Protein AF-A0A0B8P5G3-F1 (afdb_monomer_lite)

Radius of gyration: 13.11 Å; chains: 1; bounding box: 31×19×44 Å

Foldseek 3Di:
DPPVVVVVQVVVVCCLLVCCCVVPVVFDWDWDFDDDDPFWTWIWIDGPQFPDTFIAIATPDPDPVVNVVSSVRSNVRRVVRGDPPPD

Organism: NCBI:txid1481914

Structure (mmCIF, N/CA/C/O backbone):
data_AF-A0A0B8P5G3-F1
#
_entry.id   AF-A0A0B8P5G3-F1
#
loop_
_atom_site.group_PDB
_atom_site.id
_atom_site.type_symbol
_atom_site.label_atom_id
_atom_site.label_alt_id
_atom_site.label_comp_id
_atom_site.label_asym_id
_atom_site.label_entity_id
_atom_site.label_seq_id
_atom_site.pdbx_PDB_ins_code
_atom_site.Cartn_x
_atom_site.Cartn_y
_atom_site.Cartn_z
_atom_site.occupancy
_atom_site.B_iso_or_equiv
_atom_site.auth_seq_id
_atom_site.auth_comp_id
_atom_site.auth_asym_id
_atom_site.auth_atom_id
_atom_site.pdbx_PDB_model_num
ATOM 1 N N . MET A 1 1 ? 7.758 -0.498 -20.021 1.00 59.97 1 MET A N 1
ATOM 2 C CA . MET A 1 1 ? 7.558 -1.819 -19.402 1.00 59.97 1 MET A CA 1
ATOM 3 C C . MET A 1 1 ? 6.819 -2.723 -20.359 1.00 59.97 1 MET A C 1
ATOM 5 O O . MET A 1 1 ? 5.739 -2.358 -20.825 1.00 59.97 1 MET A O 1
ATOM 9 N N . ASN A 1 2 ? 7.390 -3.889 -20.633 1.00 71.12 2 ASN A N 1
ATOM 10 C CA . ASN A 1 2 ? 6.659 -5.001 -21.221 1.00 71.12 2 ASN A CA 1
ATOM 11 C C . ASN A 1 2 ? 5.555 -5.472 -20.262 1.00 71.12 2 ASN A C 1
ATOM 13 O O . ASN A 1 2 ? 5.611 -5.208 -19.061 1.00 71.12 2 ASN A O 1
ATOM 17 N N . LYS A 1 3 ? 4.539 -6.176 -20.784 1.00 69.31 3 LYS A N 1
ATOM 18 C CA . LYS A 1 3 ? 3.391 -6.646 -19.981 1.00 69.31 3 LYS A CA 1
ATOM 19 C C . LYS A 1 3 ? 3.837 -7.382 -18.709 1.00 69.31 3 LYS A C 1
ATOM 21 O O . LYS A 1 3 ? 3.310 -7.093 -17.645 1.00 69.31 3 LYS A O 1
ATOM 26 N N . ASN A 1 4 ? 4.860 -8.233 -18.810 1.00 75.75 4 ASN A N 1
ATOM 27 C CA . ASN A 1 4 ? 5.400 -9.004 -17.685 1.00 75.75 4 ASN A CA 1
ATOM 28 C C . ASN A 1 4 ? 5.986 -8.128 -16.565 1.00 75.75 4 ASN A C 1
ATOM 30 O O . ASN A 1 4 ? 5.749 -8.379 -15.390 1.00 75.75 4 ASN A O 1
ATOM 34 N N . GLU A 1 5 ? 6.706 -7.065 -16.926 1.00 72.50 5 GLU A N 1
ATOM 35 C CA . GLU A 1 5 ? 7.313 -6.144 -15.956 1.00 72.50 5 GLU A CA 1
ATOM 36 C C . GLU A 1 5 ? 6.256 -5.298 -15.240 1.00 72.50 5 GLU A C 1
ATOM 38 O O . GLU A 1 5 ? 6.417 -4.975 -14.067 1.00 72.50 5 GLU A O 1
ATOM 43 N N . LYS A 1 6 ? 5.150 -4.966 -15.925 1.00 73.81 6 LYS A N 1
ATOM 44 C CA . LYS A 1 6 ? 4.011 -4.297 -15.282 1.00 73.81 6 LYS A CA 1
ATOM 45 C C . LYS A 1 6 ? 3.348 -5.196 -14.242 1.00 73.81 6 LYS A C 1
ATOM 47 O O . LYS A 1 6 ? 3.067 -4.717 -13.153 1.00 73.81 6 LYS A O 1
ATOM 52 N N . TYR A 1 7 ? 3.119 -6.473 -14.563 1.00 78.12 7 TYR A N 1
ATOM 53 C CA . TYR A 1 7 ? 2.533 -7.434 -13.621 1.00 78.12 7 TYR A CA 1
ATOM 54 C C . TYR A 1 7 ? 3.395 -7.616 -12.372 1.00 78.12 7 TYR A C 1
ATOM 56 O O . TYR A 1 7 ? 2.886 -7.420 -11.274 1.00 78.12 7 TYR A O 1
ATOM 64 N N . ALA A 1 8 ? 4.699 -7.846 -12.541 1.00 81.31 8 ALA A N 1
ATOM 65 C CA . ALA A 1 8 ? 5.623 -7.964 -11.414 1.00 81.31 8 ALA A CA 1
ATOM 66 C C . ALA A 1 8 ? 5.633 -6.700 -10.534 1.00 81.31 8 ALA A C 1
ATOM 68 O O . ALA A 1 8 ? 5.641 -6.782 -9.309 1.00 81.31 8 ALA A O 1
ATOM 69 N N . ALA A 1 9 ? 5.578 -5.518 -11.153 1.00 81.88 9 ALA A N 1
ATOM 70 C CA . ALA A 1 9 ? 5.504 -4.263 -10.420 1.00 81.88 9 ALA A CA 1
ATOM 71 C C . ALA A 1 9 ? 4.181 -4.111 -9.645 1.00 81.88 9 ALA A C 1
ATOM 73 O O . ALA A 1 9 ? 4.197 -3.624 -8.514 1.00 81.88 9 ALA A O 1
ATOM 74 N N . TYR A 1 10 ? 3.046 -4.533 -10.219 1.00 85.31 10 TYR A N 1
ATOM 75 C CA . TYR A 1 10 ? 1.751 -4.525 -9.529 1.00 85.31 10 TYR A CA 1
ATOM 76 C C . TYR A 1 10 ? 1.742 -5.443 -8.315 1.00 85.31 10 TYR A C 1
ATOM 78 O O . TYR A 1 10 ? 1.318 -5.007 -7.248 1.00 85.31 10 TYR A O 1
ATOM 86 N N . GLU A 1 11 ? 2.204 -6.683 -8.475 1.00 86.19 11 GLU A N 1
ATOM 87 C CA . GLU A 1 11 ? 2.280 -7.648 -7.377 1.00 86.19 11 GLU A CA 1
ATOM 88 C C . GLU A 1 11 ? 3.164 -7.105 -6.259 1.00 86.19 11 GLU A C 1
ATOM 90 O O . GLU A 1 11 ? 2.703 -6.992 -5.128 1.00 86.19 11 GLU A O 1
ATOM 95 N N . TYR A 1 12 ? 4.351 -6.603 -6.604 1.00 86.12 12 TYR A N 1
ATOM 96 C CA . TYR A 1 12 ? 5.250 -5.973 -5.645 1.00 86.12 12 TYR A CA 1
ATOM 97 C C . TYR A 1 12 ? 4.598 -4.806 -4.883 1.00 86.12 12 TYR A C 1
ATOM 99 O O . TYR A 1 12 ? 4.717 -4.701 -3.662 1.00 86.12 12 TYR A O 1
ATOM 107 N N . ALA A 1 13 ? 3.890 -3.913 -5.582 1.00 87.81 13 ALA A N 1
ATOM 108 C CA . ALA A 1 13 ? 3.233 -2.776 -4.943 1.00 87.81 13 ALA A CA 1
ATOM 109 C C . ALA A 1 13 ? 2.092 -3.206 -4.010 1.00 87.81 13 ALA A C 1
ATOM 111 O O . ALA A 1 13 ? 1.920 -2.622 -2.939 1.00 87.81 13 ALA A O 1
ATOM 112 N N . LEU A 1 14 ? 1.320 -4.218 -4.408 1.00 90.44 14 LEU A N 1
ATOM 113 C CA . LEU A 1 14 ? 0.251 -4.783 -3.589 1.00 90.44 14 LEU A CA 1
ATOM 114 C C . LEU A 1 14 ? 0.807 -5.498 -2.359 1.00 90.44 14 LEU A C 1
ATOM 116 O O . LEU A 1 14 ? 0.308 -5.263 -1.262 1.00 90.44 14 LEU A O 1
ATOM 120 N N . GLU A 1 15 ? 1.854 -6.305 -2.521 1.00 89.94 15 GLU A N 1
ATOM 121 C CA . GLU A 1 15 ? 2.534 -6.985 -1.419 1.00 89.94 15 GLU A CA 1
ATOM 122 C C . GLU A 1 15 ? 3.122 -5.987 -0.430 1.00 89.94 15 GLU A C 1
ATOM 124 O O . GLU A 1 15 ? 2.903 -6.122 0.766 1.00 89.94 15 GLU A O 1
ATOM 129 N N . LEU A 1 16 ? 3.804 -4.940 -0.902 1.00 89.69 16 LEU A N 1
ATOM 130 C CA . LEU A 1 16 ? 4.422 -3.953 -0.019 1.00 89.69 16 LEU A CA 1
ATOM 131 C C . LEU A 1 16 ? 3.386 -3.176 0.801 1.00 89.69 16 LEU A C 1
ATOM 133 O O . LEU A 1 16 ? 3.581 -2.946 1.993 1.00 89.69 16 LEU A O 1
ATOM 137 N N . VAL A 1 17 ? 2.274 -2.773 0.181 1.00 90.25 17 VAL A N 1
ATOM 138 C CA . VAL A 1 17 ? 1.188 -2.089 0.897 1.00 90.25 17 VAL A CA 1
ATOM 139 C C . VAL A 1 17 ? 0.459 -3.064 1.828 1.00 90.25 17 VAL A C 1
ATOM 141 O O . VAL A 1 17 ? 0.138 -2.698 2.957 1.00 90.25 17 VAL A O 1
ATOM 144 N N . GLY A 1 18 ? 0.234 -4.304 1.389 1.00 89.75 18 GLY A N 1
ATOM 145 C CA . GLY A 1 18 ? -0.389 -5.357 2.190 1.00 89.75 18 GLY A CA 1
ATOM 146 C C . GLY A 1 18 ? 0.435 -5.736 3.420 1.00 89.75 18 GLY A C 1
ATOM 147 O O . GLY A 1 18 ? -0.124 -5.816 4.509 1.00 89.75 18 GLY A O 1
ATOM 148 N N . ASP A 1 19 ? 1.754 -5.872 3.269 1.00 90.38 19 ASP A N 1
ATOM 149 C CA . ASP A 1 19 ? 2.734 -6.135 4.330 1.00 90.38 19 ASP A CA 1
ATOM 150 C C . ASP A 1 19 ? 2.661 -5.066 5.423 1.00 90.38 19 ASP A C 1
ATOM 152 O O . ASP A 1 19 ? 2.477 -5.388 6.595 1.00 90.38 19 ASP A O 1
ATOM 156 N N . ILE A 1 20 ? 2.695 -3.784 5.042 1.00 89.75 20 ILE A N 1
ATOM 157 C CA . ILE A 1 20 ? 2.577 -2.665 5.990 1.00 89.75 20 ILE A CA 1
ATOM 158 C C . ILE A 1 20 ? 1.246 -2.742 6.745 1.00 89.75 20 ILE A C 1
ATOM 160 O O . ILE A 1 20 ? 1.202 -2.578 7.965 1.00 89.75 20 ILE A O 1
ATOM 164 N N . ILE A 1 21 ? 0.141 -2.997 6.045 1.00 89.19 21 ILE A N 1
ATOM 165 C CA . ILE A 1 21 ? -1.174 -3.027 6.686 1.00 89.19 21 ILE A CA 1
ATOM 166 C C . ILE A 1 21 ? -1.314 -4.243 7.610 1.00 89.19 21 ILE A C 1
ATOM 168 O O . ILE A 1 21 ? -1.796 -4.086 8.730 1.00 89.19 21 ILE A O 1
ATOM 172 N N . GLN A 1 22 ? -0.883 -5.432 7.184 1.00 87.25 22 GLN A N 1
ATOM 173 C CA . GLN A 1 22 ? -0.980 -6.659 7.980 1.00 87.25 22 GLN A CA 1
ATOM 174 C C . GLN A 1 22 ? -0.052 -6.636 9.190 1.00 87.25 22 GLN A C 1
ATOM 176 O O . GLN A 1 22 ? -0.505 -6.920 10.297 1.00 87.25 22 GLN A O 1
ATOM 181 N N . ASN A 1 23 ? 1.220 -6.287 8.990 1.00 87.88 23 ASN A N 1
ATOM 182 C CA . ASN A 1 23 ? 2.233 -6.380 10.036 1.00 87.88 23 ASN A CA 1
ATOM 183 C C . ASN A 1 23 ? 2.266 -5.154 10.951 1.00 87.88 23 ASN A C 1
ATOM 185 O O . ASN A 1 23 ? 2.531 -5.301 12.142 1.00 87.88 23 ASN A O 1
ATOM 189 N N . GLU A 1 24 ? 2.001 -3.948 10.437 1.00 85.25 24 GLU A N 1
ATOM 190 C CA . GLU A 1 24 ? 2.125 -2.729 11.246 1.00 85.25 24 GLU A CA 1
ATOM 191 C C . GLU A 1 24 ? 0.796 -2.151 11.726 1.00 85.25 24 GLU A C 1
ATOM 193 O O . GLU A 1 24 ? 0.750 -1.559 12.806 1.00 85.25 24 GLU A O 1
ATOM 198 N N . LEU A 1 25 ? -0.264 -2.247 10.918 1.00 81.94 25 LEU A N 1
ATOM 199 C CA . LEU A 1 25 ? -1.562 -1.650 11.252 1.00 81.94 25 LEU A CA 1
ATOM 200 C C . LEU A 1 25 ? -2.542 -2.676 11.829 1.00 81.94 25 LEU A C 1
ATOM 202 O O . LEU A 1 25 ? -3.388 -2.296 12.633 1.00 81.94 25 LEU A O 1
ATOM 206 N N . ALA A 1 26 ? -2.410 -3.951 11.451 1.00 83.94 26 ALA A N 1
ATOM 207 C CA . ALA A 1 26 ? -3.265 -5.061 11.868 1.00 83.94 26 ALA A CA 1
ATOM 208 C C . ALA A 1 26 ? -4.775 -4.780 11.681 1.00 83.94 26 ALA A C 1
ATOM 210 O O . ALA A 1 26 ? -5.595 -5.116 12.535 1.00 83.94 26 ALA A O 1
ATOM 211 N N . ILE A 1 27 ? -5.140 -4.152 10.557 1.00 83.56 27 ILE A N 1
ATOM 212 C CA . ILE A 1 27 ? -6.528 -3.802 10.195 1.00 83.56 27 ILE A CA 1
ATOM 213 C C . ILE A 1 27 ? -7.022 -4.622 8.997 1.00 83.56 27 ILE A C 1
ATOM 215 O O . ILE A 1 27 ? -6.222 -5.134 8.211 1.00 83.56 27 ILE A O 1
ATOM 219 N N . GLY A 1 28 ? -8.344 -4.708 8.817 1.00 84.38 28 GLY A N 1
ATOM 220 C CA . GLY A 1 28 ? -8.934 -5.277 7.605 1.00 84.38 28 GLY A CA 1
ATOM 221 C C . GLY A 1 28 ? -8.780 -4.320 6.422 1.00 84.38 28 GLY A C 1
ATOM 222 O O . GLY A 1 28 ? -8.990 -3.119 6.569 1.00 84.38 28 GLY A O 1
ATOM 223 N N . TYR A 1 29 ? -8.421 -4.820 5.237 1.00 87.25 29 TYR A N 1
ATOM 224 C CA . TYR A 1 29 ? -8.195 -3.957 4.075 1.00 87.25 29 TYR A CA 1
ATOM 225 C C . TYR A 1 29 ? -8.532 -4.618 2.738 1.00 87.25 29 TYR A C 1
ATOM 227 O O . TYR A 1 29 ? -8.534 -5.837 2.588 1.00 87.25 29 TYR A O 1
ATOM 235 N N . CYS A 1 30 ? -8.788 -3.769 1.749 1.00 88.12 30 CYS A N 1
ATOM 236 C CA . CYS A 1 30 ? -8.902 -4.090 0.338 1.00 88.12 30 CYS A CA 1
ATOM 237 C C . CYS A 1 30 ? -8.003 -3.128 -0.445 1.00 88.12 30 CYS A C 1
ATOM 239 O O . CYS A 1 30 ? -8.040 -1.913 -0.227 1.00 88.12 30 CYS A O 1
ATOM 241 N N . LEU A 1 31 ? -7.179 -3.677 -1.337 1.00 90.44 31 LEU A N 1
ATOM 242 C CA . LEU A 1 31 ? -6.266 -2.910 -2.179 1.00 90.44 31 LEU A CA 1
ATOM 243 C C . LEU A 1 31 ? -6.810 -2.839 -3.598 1.00 90.44 31 LEU A C 1
ATOM 245 O O . LEU A 1 31 ? -7.204 -3.848 -4.180 1.00 90.44 31 LEU A O 1
ATOM 249 N N . LYS A 1 32 ? -6.777 -1.644 -4.181 1.00 90.12 32 LYS A N 1
ATOM 250 C CA . LYS A 1 32 ? -7.118 -1.427 -5.582 1.00 90.12 32 LYS A CA 1
ATOM 251 C C . LYS A 1 32 ? -6.034 -0.609 -6.253 1.00 90.12 32 LYS A C 1
ATOM 253 O O . LYS A 1 32 ? -5.795 0.531 -5.870 1.00 90.12 32 LYS A O 1
ATOM 258 N N . VAL A 1 33 ? -5.419 -1.159 -7.292 1.00 88.81 33 VAL A N 1
ATOM 259 C CA . VAL A 1 33 ? -4.541 -0.372 -8.156 1.00 88.81 33 VAL A CA 1
ATOM 260 C C . VAL A 1 33 ? -5.405 0.526 -9.034 1.00 88.81 33 VAL A C 1
ATOM 262 O O . VAL A 1 33 ? -6.287 0.038 -9.742 1.00 88.81 33 VAL A O 1
ATOM 265 N N . ILE A 1 34 ? -5.175 1.834 -8.968 1.00 88.12 34 ILE A N 1
ATOM 266 C CA . ILE A 1 34 ? -5.944 2.815 -9.748 1.00 88.12 34 ILE A CA 1
ATOM 267 C C . ILE A 1 34 ? -5.128 3.447 -10.870 1.00 88.12 34 ILE A C 1
ATOM 269 O O . ILE A 1 34 ? -5.707 3.946 -11.831 1.00 88.12 34 ILE A O 1
ATOM 273 N N . ASN A 1 35 ? -3.800 3.414 -10.763 1.00 87.12 35 ASN A N 1
ATOM 274 C CA . ASN A 1 35 ? -2.915 3.979 -11.765 1.00 87.12 35 ASN A CA 1
ATOM 275 C C . ASN A 1 35 ? -1.529 3.329 -11.699 1.00 87.12 35 ASN A C 1
ATOM 277 O O . ASN A 1 35 ? -1.104 2.818 -10.659 1.00 87.12 35 ASN A O 1
ATOM 281 N N . SER A 1 36 ? -0.815 3.364 -12.818 1.00 84.19 36 SER A N 1
ATOM 282 C CA . SER A 1 36 ? 0.566 2.909 -12.899 1.00 84.19 36 SER A CA 1
ATOM 283 C C . SER A 1 36 ? 1.319 3.596 -14.016 1.00 84.19 36 SER A C 1
ATOM 285 O O . SER A 1 36 ? 0.927 3.524 -15.184 1.00 84.19 36 SER A O 1
ATOM 287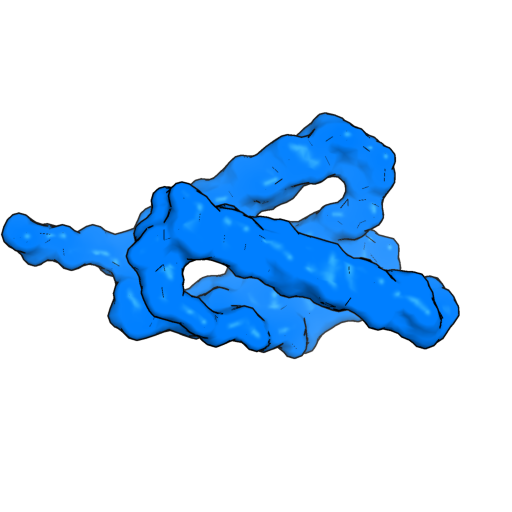 N N . ASP A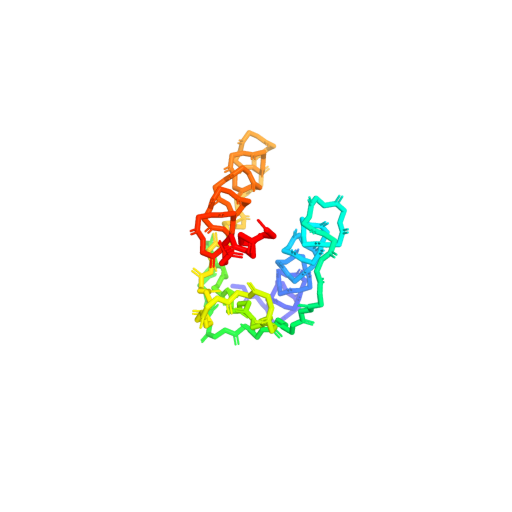 1 37 ? 2.473 4.118 -13.649 1.00 83.19 37 ASP A N 1
ATOM 288 C CA . ASP A 1 37 ? 3.462 4.687 -14.540 1.00 83.19 37 ASP A CA 1
ATOM 289 C C . ASP A 1 37 ? 4.745 3.855 -14.486 1.00 83.19 37 ASP A C 1
ATOM 291 O O . ASP A 1 37 ? 4.944 3.026 -13.601 1.00 83.19 37 ASP A O 1
ATOM 295 N N . ASN A 1 38 ? 5.690 4.131 -15.386 1.00 77.81 38 ASN A N 1
ATOM 296 C CA . ASN A 1 38 ? 6.986 3.438 -15.405 1.00 77.81 38 ASN A CA 1
ATOM 297 C C . ASN A 1 38 ? 7.833 3.647 -14.128 1.00 77.81 38 ASN A C 1
ATOM 299 O O . ASN A 1 38 ? 8.862 2.997 -13.980 1.00 77.81 38 ASN A O 1
ATOM 303 N N . LYS A 1 39 ? 7.458 4.583 -13.247 1.00 82.31 39 LYS A N 1
ATOM 304 C CA . LYS A 1 39 ? 8.214 4.941 -12.033 1.00 82.31 39 LYS A CA 1
ATOM 305 C C . LYS A 1 39 ? 7.457 4.662 -10.735 1.00 82.31 39 LYS A C 1
ATOM 307 O O . LYS A 1 39 ? 8.073 4.658 -9.672 1.00 82.31 39 LYS A O 1
ATOM 312 N N . SER A 1 40 ? 6.138 4.487 -10.795 1.00 87.62 40 SER A N 1
ATOM 313 C CA . SER A 1 40 ? 5.308 4.378 -9.598 1.00 87.62 40 SER A CA 1
ATOM 314 C C . SER A 1 40 ? 3.950 3.751 -9.872 1.00 87.62 40 SER A C 1
ATOM 316 O O . SER A 1 40 ? 3.408 3.906 -10.963 1.00 87.62 40 SER A O 1
ATOM 318 N N . ILE A 1 41 ? 3.371 3.136 -8.847 1.00 89.88 41 ILE A N 1
ATOM 319 C CA . ILE A 1 41 ? 2.033 2.548 -8.849 1.00 89.88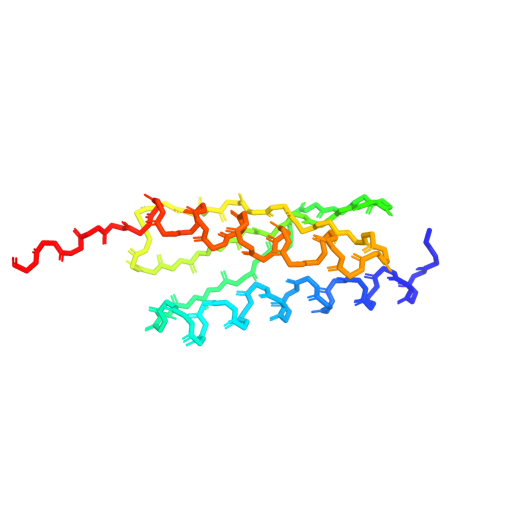 41 ILE A CA 1
ATOM 320 C C . ILE A 1 41 ? 1.206 3.206 -7.755 1.00 89.88 41 ILE A C 1
ATOM 322 O O . ILE A 1 41 ? 1.671 3.369 -6.630 1.00 89.88 41 ILE A O 1
ATOM 326 N N . GLU A 1 42 ? -0.021 3.592 -8.079 1.00 91.94 42 GLU A N 1
ATOM 327 C CA . GLU A 1 42 ? -0.953 4.159 -7.110 1.00 91.94 42 GLU A CA 1
ATOM 328 C C . GLU A 1 42 ? -1.933 3.083 -6.647 1.00 91.94 42 GLU A C 1
ATOM 330 O O . GLU A 1 42 ? -2.685 2.509 -7.442 1.00 91.94 42 GLU A O 1
ATOM 335 N N . VAL A 1 43 ? -1.915 2.824 -5.342 1.00 92.19 43 VAL A N 1
ATOM 336 C CA . VAL A 1 43 ? -2.746 1.827 -4.673 1.00 92.19 43 VAL A CA 1
ATOM 337 C C . VAL A 1 43 ? -3.704 2.552 -3.742 1.00 92.19 43 VAL A C 1
ATOM 339 O O . VAL A 1 43 ? -3.292 3.270 -2.834 1.00 92.19 43 VAL A O 1
ATOM 342 N N . THR A 1 44 ? -4.998 2.372 -3.954 1.00 92.25 44 THR A N 1
ATOM 343 C CA . THR A 1 44 ? -6.031 2.804 -3.019 1.00 92.25 44 THR A CA 1
ATOM 344 C C . THR A 1 44 ? -6.266 1.711 -1.989 1.00 92.25 44 THR A C 1
ATOM 346 O O . THR A 1 44 ? -6.600 0.580 -2.336 1.00 92.25 44 THR A O 1
ATOM 349 N N . VAL A 1 45 ? -6.113 2.077 -0.722 1.00 90.50 45 VAL A N 1
ATOM 350 C CA . VAL A 1 45 ? -6.433 1.258 0.441 1.00 90.50 45 VAL A CA 1
ATOM 351 C C . VAL A 1 45 ? -7.834 1.614 0.910 1.00 90.50 45 VA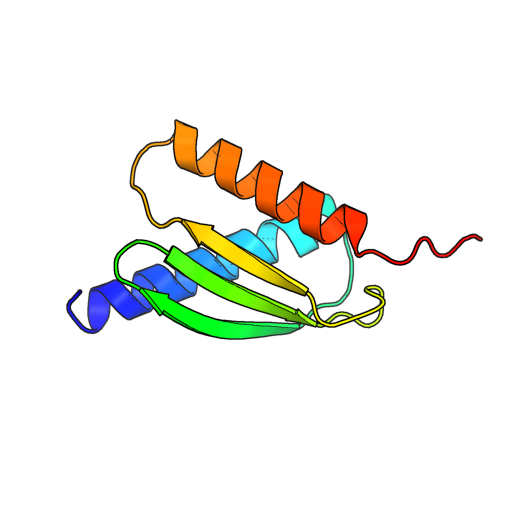L A C 1
ATOM 353 O O . VAL A 1 45 ? -8.126 2.769 1.225 1.00 90.50 45 VAL A O 1
ATOM 356 N N . VAL A 1 46 ? -8.703 0.613 0.957 1.00 88.56 46 VAL A N 1
ATOM 357 C CA . VAL A 1 46 ? -10.046 0.712 1.522 1.00 88.56 46 VAL A CA 1
ATOM 358 C C . VAL A 1 46 ? -10.089 -0.185 2.745 1.00 88.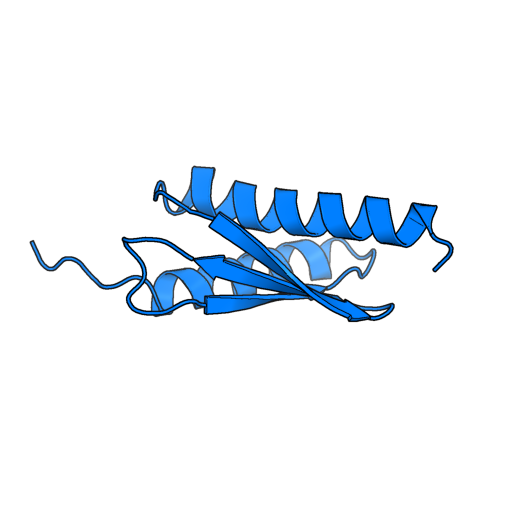56 46 VAL A C 1
ATOM 360 O O . VAL A 1 46 ? -9.805 -1.372 2.648 1.00 88.56 46 VAL A O 1
ATOM 363 N N . SER A 1 47 ? -10.429 0.372 3.896 1.00 85.50 47 SER A N 1
ATOM 364 C CA . SER A 1 47 ? -10.498 -0.356 5.160 1.00 85.50 47 SER A CA 1
ATOM 365 C C . SER A 1 47 ? -11.651 0.219 5.980 1.00 85.50 47 SER A C 1
ATOM 367 O O . SER A 1 47 ? -11.840 1.436 5.950 1.00 85.50 47 SER A O 1
ATOM 369 N N . PRO A 1 48 ? -12.429 -0.612 6.694 1.00 82.38 48 PRO A N 1
ATOM 370 C CA . PRO A 1 48 ? -13.470 -0.124 7.594 1.00 82.38 48 PRO A CA 1
ATOM 371 C C . PRO A 1 48 ? -12.905 0.662 8.790 1.00 82.38 48 PRO A C 1
ATOM 373 O O . PRO A 1 48 ? -13.633 1.428 9.418 1.00 82.38 48 PRO A O 1
ATOM 376 N N . GLU A 1 49 ? -11.618 0.504 9.108 1.00 82.25 49 GLU A N 1
ATOM 377 C CA . GLU A 1 49 ? -10.913 1.255 10.151 1.00 82.25 49 GLU A CA 1
ATOM 378 C C . GLU A 1 49 ? -10.359 2.608 9.666 1.00 82.25 49 GLU A C 1
ATOM 380 O O . GLU A 1 49 ? -10.036 3.482 10.478 1.00 82.25 49 GLU A O 1
ATOM 385 N N . ILE A 1 50 ? -10.265 2.816 8.351 1.00 79.62 50 ILE A N 1
ATOM 386 C CA . ILE A 1 50 ? -9.839 4.083 7.749 1.00 79.62 50 ILE A CA 1
ATOM 387 C C . ILE A 1 50 ? -11.087 4.916 7.422 1.00 79.62 50 ILE A C 1
ATOM 389 O O . ILE A 1 50 ? -12.026 4.423 6.805 1.00 79.62 50 ILE A O 1
ATOM 393 N N . CYS A 1 51 ? -11.098 6.200 7.806 1.00 72.88 51 CYS A N 1
ATOM 394 C CA . CYS A 1 51 ? -12.254 7.091 7.603 1.00 72.88 51 CYS A CA 1
ATOM 395 C C . CYS A 1 51 ? -12.692 7.175 6.130 1.00 72.88 51 CYS A C 1
ATOM 397 O O . CYS A 1 51 ? -13.881 7.215 5.819 1.00 72.88 51 CYS A O 1
ATOM 399 N N . CYS A 1 52 ? -11.708 7.202 5.227 1.00 79.19 52 CYS A N 1
ATOM 400 C CA . CYS A 1 52 ? -11.899 7.370 3.793 1.00 79.19 52 CYS A CA 1
ATOM 401 C C . CYS A 1 52 ? -10.909 6.487 3.015 1.00 79.19 52 CYS A C 1
ATOM 403 O O . CYS A 1 52 ? -9.767 6.326 3.460 1.00 79.19 52 CYS A O 1
ATOM 405 N N . PRO A 1 53 ? -11.274 5.992 1.815 1.00 86.38 53 PRO A N 1
ATOM 406 C CA . PRO A 1 53 ? -10.323 5.365 0.902 1.00 86.38 53 PRO A CA 1
ATOM 407 C C . PRO A 1 53 ? -9.062 6.216 0.740 1.00 86.38 53 PRO A C 1
ATOM 409 O O . PRO A 1 53 ? -9.137 7.396 0.394 1.00 86.38 53 PRO A O 1
ATOM 412 N N . THR A 1 54 ? -7.901 5.624 1.007 1.00 88.75 54 THR A N 1
ATOM 413 C CA . THR A 1 54 ? -6.623 6.338 1.022 1.00 88.75 54 THR A CA 1
ATOM 414 C C . THR A 1 54 ? -5.746 5.858 -0.118 1.00 88.75 54 THR A C 1
ATOM 416 O O . THR A 1 54 ? -5.362 4.695 -0.165 1.00 88.75 54 THR A O 1
ATOM 419 N N . THR A 1 55 ? -5.392 6.757 -1.034 1.00 91.75 55 THR A N 1
ATOM 420 C CA . THR A 1 55 ? -4.464 6.444 -2.127 1.00 91.75 55 THR A CA 1
ATOM 421 C C . THR A 1 55 ? -3.023 6.701 -1.704 1.00 91.75 55 THR A C 1
ATOM 423 O O . THR A 1 55 ? -2.650 7.822 -1.329 1.00 91.75 55 THR A O 1
ATOM 426 N N . VAL A 1 56 ? -2.201 5.662 -1.808 1.00 90.94 56 VAL A N 1
ATOM 427 C CA . VAL A 1 56 ? -0.756 5.692 -1.587 1.00 90.94 56 VAL A CA 1
ATOM 428 C C . VAL A 1 56 ? -0.017 5.457 -2.900 1.00 90.94 56 VAL A C 1
ATOM 430 O O . VAL A 1 56 ? -0.498 4.756 -3.788 1.00 90.94 56 VAL A O 1
ATOM 433 N N . LYS A 1 57 ? 1.155 6.076 -3.031 1.00 91.25 57 LYS A N 1
ATOM 434 C CA . LYS A 1 57 ? 1.988 5.993 -4.229 1.00 91.25 57 LYS A CA 1
ATOM 435 C C . LYS A 1 57 ? 3.232 5.177 -3.907 1.00 91.25 57 LYS A C 1
ATOM 437 O O . LYS A 1 57 ? 4.025 5.599 -3.076 1.00 91.25 57 LYS A O 1
ATOM 442 N N . VAL A 1 58 ? 3.383 4.041 -4.576 1.00 89.62 58 VAL A N 1
ATOM 443 C CA . VAL A 1 58 ? 4.512 3.121 -4.448 1.00 89.62 58 VAL A CA 1
ATOM 444 C C . VAL A 1 58 ? 5.502 3.411 -5.567 1.00 89.62 58 VAL A C 1
ATOM 446 O O . VAL A 1 58 ? 5.198 3.195 -6.736 1.00 89.62 58 VAL A O 1
ATOM 449 N N . TYR A 1 59 ? 6.688 3.906 -5.236 1.00 87.56 59 TYR A N 1
ATOM 450 C CA . TYR A 1 59 ? 7.779 4.073 -6.197 1.00 87.56 59 TYR A CA 1
ATOM 451 C C . TYR A 1 59 ? 8.462 2.734 -6.511 1.00 87.56 59 TYR A C 1
ATOM 453 O O . TYR A 1 59 ? 8.740 1.944 -5.613 1.00 87.56 59 TYR A O 1
ATOM 461 N N . LEU A 1 60 ? 8.725 2.490 -7.797 1.00 80.19 60 LEU A N 1
ATOM 462 C CA . LEU A 1 60 ? 9.315 1.249 -8.323 1.00 80.19 60 LEU A CA 1
ATOM 463 C C . LEU A 1 60 ? 10.845 1.329 -8.477 1.00 80.19 60 LEU A C 1
ATOM 465 O O . LEU A 1 60 ? 11.445 0.515 -9.177 1.00 80.19 60 LEU A O 1
ATOM 469 N N . THR A 1 61 ? 11.485 2.356 -7.917 1.00 71.94 61 THR A N 1
ATOM 470 C CA . THR A 1 61 ? 12.921 2.590 -8.093 1.00 71.94 61 THR A CA 1
ATOM 471 C C . THR A 1 61 ? 13.760 1.505 -7.402 1.00 71.94 61 THR A C 1
ATOM 473 O O . THR A 1 61 ? 13.480 1.159 -6.258 1.00 71.94 61 THR A O 1
ATOM 476 N N . PRO A 1 62 ? 14.818 0.990 -8.057 1.00 59.59 62 PRO A N 1
ATOM 477 C CA . PRO A 1 62 ? 15.587 -0.172 -7.597 1.00 59.59 62 PRO A CA 1
ATOM 478 C C . PRO A 1 62 ? 16.662 0.147 -6.541 1.00 59.59 62 PRO A C 1
ATOM 480 O O . PRO A 1 62 ? 17.602 -0.624 -6.379 1.00 59.59 62 PRO A O 1
ATOM 483 N N . LEU A 1 63 ? 16.588 1.290 -5.856 1.00 63.84 63 LEU A N 1
ATOM 484 C CA . LEU A 1 63 ? 17.555 1.647 -4.815 1.00 63.84 63 LEU A CA 1
ATOM 485 C C . LEU A 1 63 ? 16.975 1.282 -3.445 1.00 63.84 63 LEU A C 1
ATOM 487 O O . LEU A 1 63 ? 15.913 1.779 -3.079 1.00 63.84 63 LEU A O 1
ATOM 491 N N . ASP A 1 64 ? 17.690 0.472 -2.661 1.00 57.81 64 ASP A N 1
ATOM 492 C CA . ASP A 1 64 ? 17.283 0.062 -1.304 1.00 57.81 64 ASP A CA 1
ATOM 493 C C . ASP A 1 64 ? 16.881 1.244 -0.400 1.00 57.81 64 ASP A C 1
ATOM 495 O O . ASP A 1 64 ? 15.905 1.167 0.348 1.00 57.81 64 ASP A O 1
ATOM 499 N N . ASN A 1 65 ? 17.573 2.383 -0.516 1.00 63.53 65 ASN A N 1
ATOM 500 C CA . ASN A 1 65 ? 17.236 3.596 0.239 1.00 63.53 65 ASN A CA 1
ATOM 501 C C . ASN A 1 65 ? 15.881 4.205 -0.155 1.00 63.53 65 ASN A C 1
ATOM 503 O O . ASN A 1 65 ? 15.193 4.774 0.694 1.00 63.53 65 ASN A O 1
ATOM 507 N N . ASP A 1 66 ? 15.475 4.089 -1.422 1.00 73.00 66 ASP A N 1
ATOM 508 C CA . ASP A 1 66 ? 14.148 4.527 -1.852 1.00 73.00 66 ASP A CA 1
ATOM 509 C C . ASP A 1 66 ? 13.066 3.577 -1.339 1.00 73.00 66 ASP A C 1
ATOM 511 O O . ASP A 1 66 ? 11.971 4.029 -1.022 1.00 73.00 66 ASP A O 1
ATOM 515 N N . LEU A 1 67 ? 13.372 2.286 -1.183 1.00 73.00 67 LEU A N 1
ATOM 516 C CA . LEU A 1 67 ? 12.429 1.282 -0.694 1.00 73.00 67 LEU A CA 1
ATOM 517 C C . LEU A 1 67 ? 12.036 1.523 0.768 1.00 73.00 67 LEU A C 1
ATOM 519 O O . LEU A 1 67 ? 10.844 1.556 1.079 1.00 73.00 67 LEU A O 1
ATOM 523 N N . VAL A 1 68 ? 13.015 1.760 1.648 1.00 79.25 68 VAL A N 1
ATOM 524 C CA . VAL A 1 68 ? 12.760 2.088 3.065 1.00 79.25 68 VAL A CA 1
ATOM 525 C C . VAL A 1 68 ? 11.930 3.365 3.176 1.00 79.25 68 VAL A C 1
ATOM 527 O O . VAL A 1 68 ? 10.874 3.377 3.808 1.00 79.25 68 VAL A O 1
ATOM 530 N N . ARG A 1 69 ? 12.350 4.421 2.475 1.00 82.25 69 ARG A N 1
ATOM 531 C CA . ARG A 1 69 ? 11.663 5.716 2.477 1.00 82.25 69 ARG A CA 1
ATOM 532 C C . ARG A 1 69 ? 10.240 5.626 1.920 1.00 82.25 69 ARG A C 1
ATOM 534 O O . ARG A 1 69 ? 9.340 6.315 2.396 1.00 82.25 69 ARG A O 1
ATOM 541 N N . ASN A 1 70 ? 10.024 4.776 0.919 1.00 84.06 70 ASN A N 1
ATOM 542 C CA . ASN A 1 70 ? 8.712 4.514 0.338 1.00 84.06 70 ASN A CA 1
ATOM 543 C C . ASN A 1 70 ? 7.804 3.780 1.339 1.00 84.06 70 ASN A C 1
ATOM 545 O O . ASN A 1 70 ? 6.670 4.211 1.547 1.00 84.06 70 ASN A O 1
ATOM 549 N N . LYS A 1 71 ? 8.315 2.753 2.040 1.00 86.38 71 LYS A N 1
ATOM 550 C CA . LYS A 1 71 ? 7.579 2.082 3.128 1.00 86.38 71 LYS A CA 1
ATOM 551 C C . LYS A 1 71 ? 7.178 3.064 4.230 1.00 86.38 71 LYS A C 1
ATOM 553 O O . LYS A 1 71 ? 6.005 3.115 4.598 1.00 86.38 71 LYS A O 1
ATOM 558 N N . GLU A 1 72 ? 8.113 3.884 4.708 1.00 87.94 72 GLU A N 1
ATOM 559 C CA . GLU A 1 72 ? 7.838 4.881 5.750 1.00 87.94 72 GLU A CA 1
ATOM 560 C C . GLU A 1 72 ? 6.778 5.899 5.314 1.00 87.94 72 GLU A C 1
ATOM 562 O O . GLU A 1 72 ? 5.849 6.176 6.071 1.00 87.94 72 GLU A O 1
ATOM 567 N N . ALA A 1 73 ? 6.858 6.405 4.080 1.00 88.38 73 ALA A N 1
ATOM 568 C CA . ALA A 1 73 ? 5.884 7.357 3.549 1.00 88.38 73 ALA A CA 1
ATOM 569 C C . ALA A 1 73 ? 4.473 6.755 3.422 1.00 88.38 73 ALA A C 1
ATOM 571 O O . ALA A 1 73 ? 3.481 7.414 3.743 1.00 88.38 73 ALA A O 1
ATOM 572 N N . ILE A 1 74 ? 4.371 5.502 2.964 1.00 90.12 74 ILE A N 1
ATOM 573 C CA . ILE A 1 74 ? 3.096 4.779 2.860 1.00 90.12 74 ILE A CA 1
ATOM 574 C C . ILE A 1 74 ? 2.501 4.577 4.252 1.00 90.12 74 ILE A C 1
ATOM 576 O O . ILE A 1 74 ? 1.342 4.922 4.485 1.00 90.12 74 ILE A O 1
ATOM 580 N N . ARG A 1 75 ? 3.305 4.071 5.189 1.00 89.56 75 ARG A N 1
ATOM 581 C CA . ARG A 1 75 ? 2.916 3.850 6.581 1.00 89.56 75 ARG A CA 1
ATOM 582 C C . ARG A 1 75 ? 2.431 5.137 7.243 1.00 89.56 75 ARG A C 1
ATOM 584 O O . ARG A 1 75 ? 1.368 5.124 7.857 1.00 89.56 75 ARG A O 1
ATOM 591 N N . ASP A 1 76 ? 3.192 6.225 7.146 1.00 88.62 76 ASP A N 1
ATOM 592 C CA . ASP A 1 76 ? 2.841 7.504 7.773 1.00 88.62 76 ASP A CA 1
ATOM 593 C C . ASP A 1 76 ? 1.508 8.034 7.237 1.00 88.62 76 ASP A C 1
ATOM 595 O O . ASP A 1 76 ? 0.605 8.374 8.007 1.00 88.62 76 ASP A O 1
ATOM 599 N N . LYS A 1 77 ? 1.320 7.962 5.913 1.00 88.19 77 LYS A N 1
ATOM 600 C CA . LYS A 1 77 ? 0.060 8.340 5.278 1.00 88.19 77 LYS A CA 1
ATOM 601 C C . LYS A 1 77 ? -1.102 7.484 5.780 1.00 88.19 77 LYS A C 1
ATOM 603 O O . LYS A 1 77 ? -2.111 8.033 6.213 1.00 88.19 77 LYS A O 1
ATOM 608 N N . LEU A 1 78 ? -0.966 6.158 5.784 1.00 87.00 78 LEU A N 1
ATOM 609 C CA . LEU A 1 78 ? -2.023 5.267 6.274 1.00 87.00 78 LEU A CA 1
ATOM 610 C C . LEU A 1 78 ? -2.335 5.508 7.757 1.00 87.00 78 LEU A C 1
ATOM 612 O O . LEU A 1 78 ? -3.506 5.594 8.117 1.00 87.00 78 LEU A O 1
ATOM 616 N N . LYS A 1 79 ? -1.319 5.709 8.606 1.00 85.69 79 LYS A N 1
ATOM 617 C CA . LYS A 1 79 ? -1.504 6.035 10.030 1.00 85.69 79 LYS A CA 1
ATOM 618 C C . LYS A 1 79 ? -2.203 7.372 10.252 1.00 85.69 79 LYS A C 1
ATOM 620 O O . LYS A 1 79 ? -2.993 7.480 11.183 1.00 85.69 79 LYS A O 1
ATOM 625 N N . SER A 1 80 ? -1.944 8.365 9.407 1.00 85.31 80 SER A N 1
ATOM 626 C CA . SER A 1 80 ? -2.614 9.668 9.471 1.00 85.31 80 SER A CA 1
ATOM 627 C C . SER A 1 80 ? -4.106 9.577 9.124 1.00 85.31 80 SER A C 1
ATOM 629 O O . SER A 1 80 ? -4.929 10.284 9.702 1.00 85.31 80 SER A O 1
ATOM 631 N N . HIS A 1 81 ? -4.466 8.666 8.214 1.00 82.38 81 HIS A N 1
ATOM 632 C CA . HIS A 1 81 ? -5.849 8.437 7.786 1.00 82.38 81 HIS A CA 1
ATOM 633 C C . HIS A 1 81 ? -6.608 7.405 8.627 1.00 82.38 81 HIS A C 1
ATOM 635 O O . HIS A 1 81 ? -7.839 7.327 8.529 1.00 82.38 81 HIS A O 1
ATOM 641 N N . LEU A 1 82 ? 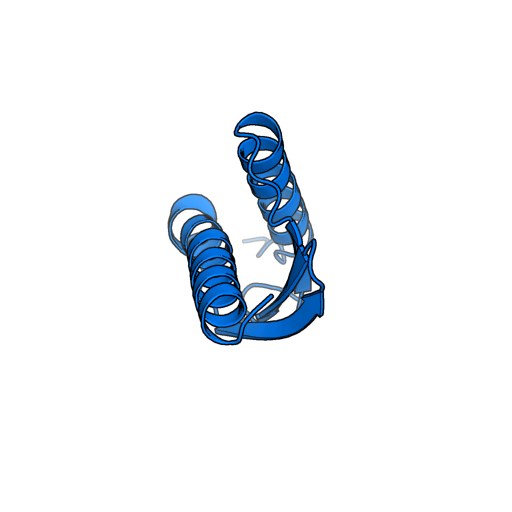-5.907 6.629 9.457 1.00 79.44 82 LEU A N 1
ATOM 642 C CA . LEU A 1 82 ? -6.552 5.788 10.451 1.00 79.44 82 LEU A CA 1
ATOM 643 C C . LEU A 1 82 ? -7.376 6.672 11.379 1.00 79.44 82 LEU A C 1
ATOM 645 O O . LEU A 1 82 ? -6.851 7.516 12.111 1.00 79.44 82 LEU A O 1
ATOM 649 N N . SER A 1 83 ? -8.688 6.450 11.363 1.00 65.25 83 SER A N 1
ATOM 650 C CA . SER A 1 83 ? -9.555 7.011 12.381 1.00 65.25 83 SER A CA 1
ATOM 651 C C . SER A 1 83 ? -9.043 6.484 13.709 1.00 65.25 83 SER A C 1
ATOM 653 O O . SER A 1 83 ? -9.109 5.281 13.965 1.00 65.25 83 SER A O 1
ATOM 655 N N . LYS A 1 84 ? -8.532 7.366 14.577 1.00 58.28 84 LYS A N 1
ATOM 656 C CA . LYS A 1 84 ? -8.395 7.020 15.989 1.00 58.28 84 LYS A CA 1
ATOM 657 C C . LYS A 1 84 ? -9.794 6.601 16.427 1.00 58.28 84 LYS A C 1
ATOM 659 O O . LYS A 1 84 ? -10.640 7.462 16.662 1.00 58.28 84 LYS A O 1
ATOM 664 N N . LYS A 1 85 ? -10.049 5.297 16.548 1.00 49.38 85 LYS A N 1
ATOM 665 C CA . LYS A 1 85 ? -11.060 4.818 17.481 1.00 49.38 85 LYS A CA 1
ATOM 666 C C . LYS A 1 85 ? -10.551 5.309 18.831 1.00 49.38 85 LYS A C 1
ATOM 668 O O . LYS A 1 85 ? -9.696 4.684 19.447 1.00 49.38 85 LYS A O 1
ATOM 673 N N . LYS A 1 86 ? -10.973 6.516 19.218 1.00 41.31 86 LYS A N 1
ATOM 674 C CA . LYS A 1 86 ? -10.993 6.924 20.614 1.00 41.31 86 LYS A CA 1
ATOM 675 C C . LYS A 1 86 ? -11.880 5.877 21.280 1.00 41.31 86 LYS A C 1
ATOM 677 O O . LYS A 1 86 ? -13.094 5.908 21.093 1.00 41.31 86 LYS A O 1
ATOM 682 N N . ALA A 1 87 ? -11.233 4.881 21.876 1.00 38.97 87 ALA A N 1
ATOM 683 C CA . ALA A 1 87 ? -11.820 4.133 22.969 1.00 38.97 87 ALA A CA 1
ATOM 684 C C . ALA A 1 87 ? -12.091 5.108 24.121 1.00 38.97 87 ALA A C 1
ATOM 686 O O . ALA A 1 87 ? -11.292 6.068 24.269 1.00 38.97 87 ALA A O 1
#

Secondary structure (DSSP, 8-state):
--HHHHHHHHHHHHHHHHHIIIIII----EEEEEEEETTEEEEEEE-TTBSS-EEEEEE----HHHHHHHHHHHHHHHHHHB-----

Sequence (87 aa):
MNKNEKYAAYEYALELVGDIIQNELAIGYCLKVINSDNKSIEVTVVSPEICCPTTVKVYLTPLDNDLVRNKEAIRDKLKSHLSKKKA

pLDDT: mean 81.52, std 11.15, range [38.97, 92.25]